Protein AF-A0A1I6SZC2-F1 (afdb_monomer)

Mean predicted aligned error: 13.58 Å

Radius of gyration: 23.1 Å; Cα contacts (8 Å, |Δi|>4): 63; chains: 1; bounding box: 67×25×59 Å

Foldseek 3Di:
DDADPDDLVVLLVLLVVLLVVLVVLVVVLVVVVVVLVVVLVPDDDDVSVVVVVVSVVVSVVSNVVSVVSNVSSLVSLVVSLVSCVVNVVCVVQVVVSVVSVVVSVVPPPPDDDPPVVVVVVVVVVVVVVVVVVVVCVVVVHD

Structure (mmCIF, N/CA/C/O backbone):
data_AF-A0A1I6SZC2-F1
#
_entry.id   AF-A0A1I6SZC2-F1
#
loop_
_atom_site.group_PDB
_atom_site.id
_atom_site.type_symbol
_atom_site.label_atom_id
_atom_site.label_alt_id
_atom_site.label_comp_id
_atom_site.label_asym_id
_atom_site.label_entity_id
_atom_site.label_seq_id
_atom_site.pdbx_PDB_ins_code
_atom_site.Cartn_x
_atom_site.Cartn_y
_atom_site.Cartn_z
_atom_site.occupancy
_atom_site.B_iso_or_equiv
_atom_site.auth_seq_id
_atom_site.auth_comp_id
_atom_site.auth_asym_id
_atom_site.auth_atom_id
_atom_site.pdbx_PDB_model_num
ATOM 1 N N . MET A 1 1 ? -32.214 2.411 22.866 1.00 58.72 1 MET A N 1
ATOM 2 C CA . MET A 1 1 ? -31.081 2.943 22.079 1.00 58.72 1 MET A CA 1
ATOM 3 C C . MET A 1 1 ? -30.948 2.139 20.802 1.00 58.72 1 MET A C 1
ATOM 5 O O . MET A 1 1 ? -31.092 0.923 20.851 1.00 58.72 1 MET A O 1
ATOM 9 N N . THR A 1 2 ? -30.720 2.805 19.676 1.00 73.38 2 THR A N 1
ATOM 10 C CA . THR A 1 2 ? -30.353 2.172 18.404 1.00 73.38 2 THR A CA 1
ATOM 11 C C . THR A 1 2 ? -28.858 1.881 18.410 1.00 73.38 2 THR A C 1
ATOM 13 O O . THR A 1 2 ? -28.089 2.800 18.669 1.00 73.38 2 THR A O 1
ATOM 16 N N . ARG A 1 3 ? -28.464 0.632 18.138 1.00 77.75 3 ARG A N 1
ATOM 17 C CA . ARG A 1 3 ? -27.058 0.251 17.952 1.00 77.75 3 ARG A CA 1
ATOM 18 C C . ARG A 1 3 ? -26.688 0.234 16.479 1.00 77.75 3 ARG A C 1
ATOM 20 O O . ARG A 1 3 ? -27.527 -0.111 15.637 1.00 77.75 3 ARG A O 1
ATOM 27 N N . ILE A 1 4 ? -25.440 0.559 16.179 1.00 83.12 4 ILE A N 1
ATOM 28 C CA . ILE A 1 4 ? -24.891 0.390 14.839 1.00 83.12 4 ILE A CA 1
ATOM 29 C C . ILE A 1 4 ? -24.821 -1.112 14.530 1.00 83.12 4 ILE A C 1
ATOM 31 O O . ILE A 1 4 ? -24.384 -1.923 15.338 1.00 83.12 4 ILE A O 1
ATOM 35 N N . LYS A 1 5 ? -25.326 -1.510 13.356 1.00 85.62 5 LYS A N 1
ATOM 36 C CA . LYS A 1 5 ? -25.395 -2.932 12.965 1.00 85.62 5 LYS A CA 1
ATOM 37 C C . LYS A 1 5 ? -24.089 -3.476 12.393 1.00 85.62 5 LYS A C 1
ATOM 39 O O . LYS A 1 5 ? -23.940 -4.688 12.291 1.00 85.62 5 LYS A O 1
ATOM 44 N N . VAL A 1 6 ? -23.197 -2.592 11.953 1.00 85.88 6 VAL A N 1
ATOM 45 C CA . VAL A 1 6 ? -21.902 -2.975 11.387 1.00 85.88 6 VAL A CA 1
ATOM 46 C C . VAL A 1 6 ? -20.965 -3.325 12.542 1.00 85.88 6 VAL A C 1
ATOM 48 O O . VAL A 1 6 ? -20.691 -2.443 13.356 1.00 85.88 6 VAL A O 1
ATOM 51 N N . PRO A 1 7 ? -20.462 -4.568 12.622 1.00 86.38 7 PRO A N 1
ATOM 52 C CA . PRO A 1 7 ? -19.574 -4.954 13.704 1.00 86.38 7 PRO A CA 1
ATOM 53 C C . PRO A 1 7 ? -18.206 -4.277 13.574 1.00 86.38 7 PRO A C 1
ATOM 55 O O . PRO A 1 7 ? -17.644 -4.160 12.479 1.00 86.38 7 PRO A O 1
ATOM 58 N N . ILE A 1 8 ? -17.664 -3.823 14.699 1.00 87.06 8 ILE A N 1
ATOM 59 C CA . ILE A 1 8 ? -16.428 -3.034 14.751 1.00 87.06 8 ILE A CA 1
ATOM 60 C C . ILE A 1 8 ? -15.212 -3.898 14.402 1.00 87.06 8 ILE A C 1
ATOM 62 O O . ILE A 1 8 ? -14.314 -3.463 13.686 1.00 87.06 8 ILE A O 1
ATOM 66 N N . GLU A 1 9 ? -15.214 -5.152 14.836 1.00 86.00 9 GLU A N 1
ATOM 67 C CA . GLU A 1 9 ? -14.204 -6.156 14.519 1.00 86.00 9 GLU A CA 1
ATOM 68 C C . GLU A 1 9 ? -14.062 -6.388 13.009 1.00 86.00 9 GLU A C 1
ATOM 70 O O . GLU A 1 9 ? -12.954 -6.601 12.518 1.00 86.00 9 GLU A O 1
ATOM 75 N N . VAL A 1 10 ? -15.158 -6.267 12.251 1.00 90.56 10 VAL A N 1
ATOM 76 C CA . VAL A 1 10 ? -15.129 -6.384 10.787 1.00 90.56 10 VAL A CA 1
ATOM 77 C C . VAL A 1 10 ? -14.436 -5.167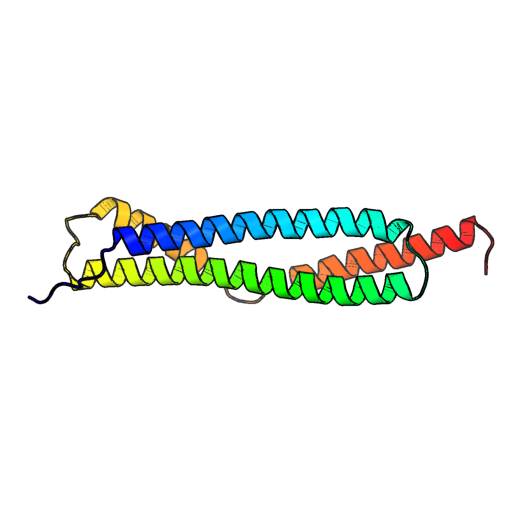 10.174 1.00 90.56 10 VAL A C 1
ATOM 79 O O . VAL A 1 10 ? -13.583 -5.331 9.306 1.00 90.56 10 VAL A O 1
ATOM 82 N N . LEU A 1 11 ? -14.740 -3.954 10.649 1.00 89.19 11 LEU A N 1
ATOM 83 C CA . LEU A 1 11 ? -14.070 -2.722 10.206 1.00 89.19 11 LEU A CA 1
ATOM 84 C C . LEU A 1 11 ? -12.562 -2.764 10.475 1.00 89.19 11 LEU A C 1
ATOM 86 O O . LEU A 1 11 ? -11.774 -2.408 9.598 1.00 89.19 11 LEU A O 1
ATOM 90 N N . LEU A 1 12 ? -12.162 -3.228 11.661 1.00 88.88 12 LEU A N 1
ATOM 91 C CA . LEU A 1 12 ? -10.755 -3.365 12.037 1.00 88.88 12 LEU A CA 1
ATOM 92 C C . LEU A 1 12 ? -10.049 -4.443 11.208 1.00 88.88 12 LEU A C 1
ATOM 94 O O . LEU A 1 12 ? -8.974 -4.190 10.673 1.00 88.88 12 LEU A O 1
ATOM 98 N N . SER A 1 13 ? -10.683 -5.602 11.008 1.00 91.94 13 SER A N 1
ATOM 99 C CA . SER A 1 13 ? -10.122 -6.665 10.169 1.00 91.94 13 SER A CA 1
ATOM 100 C C . SER A 1 13 ? -9.900 -6.204 8.727 1.00 91.94 13 SER A C 1
ATOM 102 O O . SER A 1 13 ? -8.835 -6.442 8.160 1.00 91.94 13 SER A O 1
ATOM 104 N N . VAL A 1 14 ? -10.875 -5.513 8.128 1.00 9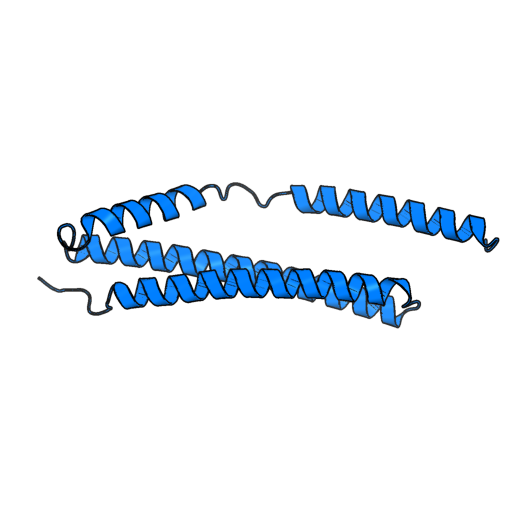3.94 14 VAL A N 1
ATOM 105 C CA . VAL A 1 14 ? -10.741 -4.980 6.763 1.00 93.94 14 VAL A CA 1
ATOM 106 C C . VAL A 1 14 ? -9.682 -3.876 6.713 1.00 93.94 14 VAL A C 1
ATOM 108 O O . VAL A 1 14 ? -8.888 -3.833 5.776 1.00 93.94 14 VAL A O 1
ATOM 111 N N . SER A 1 15 ? -9.614 -3.016 7.732 1.00 91.19 15 SER A N 1
ATOM 112 C CA . SER A 1 15 ? -8.554 -2.013 7.854 1.00 91.19 15 SER A CA 1
ATOM 113 C C . SER A 1 15 ? -7.158 -2.645 7.838 1.00 91.19 15 SER A C 1
ATOM 115 O O . SER A 1 15 ? -6.282 -2.180 7.103 1.00 91.19 15 SER A O 1
ATOM 117 N N . ASP A 1 16 ? -6.945 -3.718 8.598 1.00 92.31 16 ASP A N 1
ATOM 118 C CA . ASP A 1 16 ? -5.654 -4.407 8.650 1.00 92.31 16 ASP A CA 1
ATOM 119 C C . ASP A 1 16 ? -5.326 -5.123 7.333 1.00 92.31 16 ASP A C 1
ATOM 121 O O . ASP A 1 16 ? -4.168 -5.134 6.913 1.00 92.31 16 ASP A O 1
ATOM 125 N N . GLN A 1 17 ? -6.333 -5.639 6.619 1.00 95.31 17 GLN A N 1
ATOM 126 C CA . GLN A 1 17 ? -6.147 -6.174 5.265 1.00 95.31 17 GLN A CA 1
ATOM 127 C C . GLN A 1 17 ? -5.651 -5.097 4.290 1.00 95.31 17 GLN A C 1
ATOM 129 O O . GLN A 1 17 ? -4.736 -5.364 3.512 1.00 95.31 17 GLN A O 1
ATOM 134 N N . PHE A 1 18 ? -6.202 -3.879 4.345 1.00 93.81 18 PHE A N 1
ATOM 135 C CA . PHE A 1 18 ? -5.743 -2.761 3.510 1.00 93.81 18 PHE A CA 1
ATOM 136 C C . PHE A 1 18 ? -4.310 -2.328 3.837 1.00 93.81 18 PHE A C 1
ATOM 138 O O . PHE A 1 18 ? -3.532 -2.064 2.920 1.00 93.81 18 PHE A O 1
ATOM 145 N N . ASP A 1 19 ? -3.940 -2.286 5.118 1.00 92.25 19 ASP A N 1
ATOM 146 C CA . ASP A 1 19 ? -2.573 -1.947 5.526 1.00 92.25 19 ASP A CA 1
ATOM 147 C C . ASP A 1 19 ? -1.572 -3.020 5.078 1.00 92.25 19 ASP A C 1
ATOM 149 O O . ASP A 1 19 ? -0.526 -2.719 4.497 1.00 92.25 19 ASP A O 1
ATOM 153 N N . HIS A 1 20 ? -1.920 -4.295 5.263 1.00 94.88 20 HIS A N 1
ATOM 154 C CA . HIS A 1 20 ? -1.090 -5.402 4.806 1.00 94.88 20 HIS A CA 1
ATOM 155 C C . HIS A 1 20 ? -0.926 -5.401 3.282 1.00 94.88 20 HIS A C 1
ATOM 157 O O . HIS A 1 20 ? 0.197 -5.504 2.788 1.00 94.88 20 HIS A O 1
ATOM 163 N N . ALA A 1 21 ? -2.020 -5.223 2.537 1.00 93.12 21 ALA A N 1
ATOM 164 C CA . ALA A 1 21 ? -1.996 -5.154 1.079 1.00 93.12 21 ALA A CA 1
ATOM 165 C C . ALA A 1 21 ? -1.163 -3.966 0.571 1.00 93.12 21 ALA A C 1
ATOM 167 O O . ALA A 1 21 ? -0.382 -4.129 -0.365 1.00 93.12 21 ALA A O 1
ATOM 168 N N . SER A 1 22 ? -1.268 -2.796 1.215 1.00 94.50 22 SER A N 1
ATOM 169 C CA . SER A 1 22 ? -0.445 -1.619 0.906 1.00 94.50 22 SER A CA 1
ATOM 170 C C . SER A 1 22 ? 1.050 -1.922 1.072 1.00 94.50 22 SER A C 1
ATOM 172 O O . SER A 1 22 ? 1.844 -1.694 0.155 1.00 94.50 22 SER A O 1
ATOM 174 N N . ASN A 1 23 ? 1.433 -2.539 2.194 1.00 93.88 23 ASN A N 1
ATOM 175 C CA . ASN A 1 23 ? 2.817 -2.936 2.459 1.00 93.88 23 ASN A CA 1
ATOM 176 C C . ASN A 1 23 ? 3.328 -3.991 1.462 1.00 93.88 23 ASN A C 1
ATOM 178 O O . ASN A 1 23 ? 4.451 -3.885 0.966 1.00 93.88 23 ASN A O 1
ATOM 182 N N . GLN A 1 24 ? 2.509 -4.989 1.123 1.00 96.50 24 GLN A N 1
ATOM 183 C CA . GLN A 1 24 ? 2.857 -5.994 0.115 1.00 96.50 24 GLN A CA 1
ATOM 184 C C . GLN A 1 24 ? 3.056 -5.366 -1.269 1.00 96.50 24 GLN A C 1
ATOM 186 O O . GLN A 1 24 ? 4.055 -5.647 -1.933 1.00 96.50 24 GLN A O 1
ATOM 191 N N . LEU A 1 25 ? 2.145 -4.486 -1.694 1.00 95.06 25 LEU A N 1
ATOM 192 C CA . LEU A 1 25 ? 2.250 -3.779 -2.971 1.00 95.06 25 LEU A CA 1
ATOM 193 C C . LEU A 1 25 ? 3.491 -2.897 -3.030 1.00 95.06 25 LEU A C 1
ATOM 195 O O . LEU A 1 25 ? 4.157 -2.876 -4.060 1.00 95.06 25 LEU A O 1
ATOM 199 N N . LYS A 1 26 ? 3.851 -2.235 -1.928 1.00 93.75 26 LYS A N 1
ATOM 200 C CA . LYS A 1 26 ? 5.098 -1.472 -1.832 1.00 93.75 26 LYS A CA 1
ATOM 201 C C . LYS A 1 26 ? 6.321 -2.347 -2.101 1.00 93.75 26 LYS A C 1
ATOM 203 O O . LYS A 1 26 ? 7.127 -2.009 -2.964 1.00 93.75 26 LYS A O 1
ATOM 208 N N . MET A 1 27 ? 6.415 -3.501 -1.441 1.00 93.69 27 MET A N 1
ATOM 209 C CA . MET A 1 27 ? 7.519 -4.447 -1.652 1.00 93.69 27 MET A CA 1
ATOM 210 C C . MET A 1 27 ? 7.581 -4.951 -3.100 1.00 93.69 27 MET A C 1
ATOM 212 O O . MET A 1 27 ? 8.663 -5.055 -3.680 1.00 93.69 27 MET A O 1
ATOM 216 N N . ILE A 1 28 ? 6.424 -5.247 -3.701 1.00 93.62 28 ILE A N 1
ATOM 217 C CA . ILE A 1 28 ? 6.333 -5.667 -5.105 1.00 93.62 28 ILE A CA 1
ATOM 218 C C . ILE A 1 28 ? 6.799 -4.539 -6.033 1.00 93.62 28 ILE A C 1
ATOM 220 O O . ILE A 1 28 ? 7.620 -4.787 -6.916 1.00 93.62 28 ILE A O 1
ATOM 224 N N . ASN A 1 29 ? 6.324 -3.309 -5.822 1.00 92.31 29 ASN A N 1
ATOM 225 C CA . ASN A 1 29 ? 6.651 -2.156 -6.660 1.00 92.31 29 ASN A CA 1
ATOM 226 C C . ASN A 1 29 ? 8.154 -1.828 -6.604 1.00 92.31 29 ASN A C 1
ATOM 228 O O . ASN A 1 29 ? 8.793 -1.640 -7.639 1.00 92.31 29 ASN A O 1
ATOM 232 N N . GLU A 1 30 ? 8.753 -1.852 -5.410 1.00 88.69 30 GLU A N 1
ATOM 233 C CA . GLU A 1 30 ? 10.197 -1.652 -5.213 1.00 88.69 30 GLU A CA 1
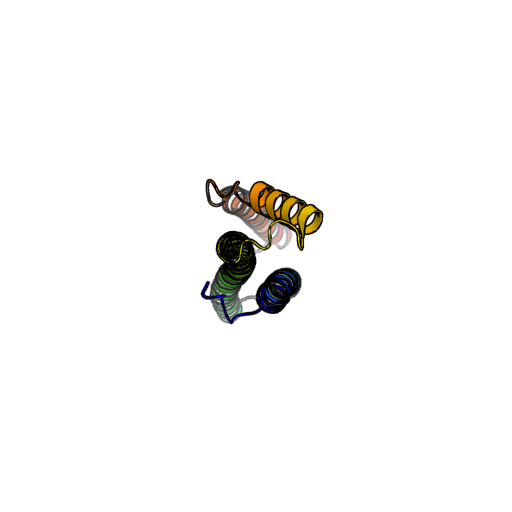ATOM 234 C C . GLU A 1 30 ? 11.037 -2.760 -5.875 1.00 88.69 30 GLU A C 1
ATOM 236 O O . GLU A 1 30 ? 12.077 -2.488 -6.483 1.00 88.69 30 GLU A O 1
ATOM 241 N N . ASN A 1 31 ? 10.584 -4.016 -5.804 1.00 90.81 31 ASN A N 1
ATOM 242 C CA . ASN A 1 31 ? 11.250 -5.132 -6.476 1.00 90.81 31 ASN A CA 1
ATOM 243 C C . ASN A 1 31 ? 11.171 -5.004 -8.008 1.00 90.81 31 ASN A C 1
ATOM 245 O O . ASN A 1 31 ? 12.176 -5.214 -8.689 1.00 90.81 31 ASN A O 1
ATOM 249 N N . LEU A 1 32 ? 10.012 -4.613 -8.550 1.00 90.06 32 LEU A N 1
ATOM 250 C CA . LEU A 1 32 ? 9.835 -4.372 -9.986 1.00 90.06 32 LEU A CA 1
ATOM 251 C C . LEU A 1 32 ? 10.763 -3.264 -10.485 1.00 90.06 32 LEU A C 1
ATOM 253 O O . LEU A 1 32 ? 11.445 -3.455 -11.491 1.00 90.06 32 LEU A O 1
ATOM 257 N N . LEU A 1 33 ? 10.863 -2.155 -9.747 1.00 89.25 33 LEU A N 1
ATOM 258 C CA . LEU A 1 33 ? 11.798 -1.073 -10.058 1.00 89.25 33 LEU A CA 1
ATOM 259 C C . LEU A 1 33 ? 13.240 -1.585 -10.151 1.00 89.25 33 LEU A C 1
ATOM 261 O O . LEU A 1 33 ? 13.945 -1.279 -11.113 1.00 89.25 33 LEU A O 1
ATOM 265 N N . ARG A 1 34 ? 13.675 -2.403 -9.185 1.00 88.12 34 ARG A N 1
ATOM 266 C CA . ARG A 1 34 ? 15.028 -2.976 -9.179 1.00 88.12 34 ARG A CA 1
ATOM 267 C C . ARG A 1 34 ? 15.270 -3.893 -10.381 1.00 88.12 34 ARG A C 1
ATOM 269 O O . ARG A 1 34 ? 16.322 -3.797 -11.009 1.00 88.12 34 ARG A O 1
ATOM 276 N N . GLN A 1 35 ? 14.324 -4.775 -10.700 1.00 86.44 35 GLN A N 1
ATOM 277 C CA . GLN A 1 35 ? 14.447 -5.697 -11.836 1.00 86.44 35 GLN A CA 1
ATOM 278 C C . GLN A 1 35 ? 14.499 -4.948 -13.168 1.00 86.44 35 GLN A C 1
ATOM 280 O O . GLN A 1 35 ? 15.334 -5.249 -14.020 1.00 86.44 35 GLN A O 1
ATOM 285 N N . ILE A 1 36 ? 13.654 -3.930 -13.326 1.00 84.69 36 ILE A N 1
ATOM 286 C CA . ILE A 1 36 ? 13.621 -3.112 -14.537 1.00 84.69 36 ILE A CA 1
ATOM 287 C C . ILE A 1 36 ? 14.895 -2.288 -14.679 1.00 84.69 36 ILE A C 1
ATOM 289 O O . ILE A 1 36 ? 15.421 -2.199 -15.782 1.00 84.69 36 ILE A O 1
ATOM 293 N N . PHE A 1 37 ? 15.461 -1.770 -13.587 1.00 80.44 37 PHE A N 1
ATOM 294 C CA . PHE A 1 37 ? 16.757 -1.094 -13.632 1.00 80.44 37 PHE A CA 1
ATOM 295 C C . PHE A 1 37 ? 17.870 -2.003 -14.181 1.00 80.44 37 PHE A C 1
ATOM 297 O O . PHE A 1 37 ? 18.645 -1.583 -15.041 1.00 80.44 37 PHE A O 1
ATOM 304 N N . MET A 1 38 ? 17.917 -3.272 -13.753 1.00 82.00 38 MET A N 1
ATOM 305 C CA . MET A 1 38 ? 18.872 -4.243 -14.304 1.00 82.00 38 MET A CA 1
ATOM 306 C C . MET A 1 38 ? 18.631 -4.498 -15.794 1.00 82.00 38 MET A C 1
ATOM 308 O O . MET A 1 38 ? 19.584 -4.572 -16.566 1.00 82.00 38 MET A O 1
ATOM 312 N N . LEU A 1 39 ? 17.369 -4.596 -16.212 1.00 83.94 39 LEU A N 1
ATOM 313 C CA . LEU A 1 39 ? 17.010 -4.848 -17.604 1.00 83.94 39 LEU A CA 1
ATOM 314 C C . LEU A 1 39 ? 17.347 -3.649 -18.510 1.00 83.94 39 LEU A C 1
ATOM 316 O O . LEU A 1 39 ? 17.936 -3.835 -19.574 1.00 83.94 39 LEU A O 1
ATOM 320 N N . MET A 1 40 ? 17.053 -2.423 -18.066 1.00 79.19 40 MET A N 1
ATOM 321 C CA . MET A 1 40 ? 17.335 -1.190 -18.814 1.00 79.19 40 MET A CA 1
ATOM 322 C C . MET A 1 40 ? 18.830 -0.952 -19.033 1.00 79.19 40 MET A C 1
ATOM 324 O O . MET A 1 40 ? 19.195 -0.356 -20.040 1.00 79.19 40 MET A O 1
ATOM 328 N N . SER A 1 41 ? 19.703 -1.457 -18.153 1.00 78.06 41 SER A N 1
ATOM 329 C CA . SER A 1 41 ? 21.158 -1.289 -18.302 1.00 78.06 41 SER A CA 1
ATOM 330 C C . SER A 1 41 ? 21.715 -1.823 -19.629 1.00 78.06 41 SER A C 1
ATOM 332 O O . SER A 1 41 ? 22.740 -1.332 -20.093 1.00 78.06 41 SER A O 1
ATOM 334 N N . ASN A 1 42 ? 21.016 -2.777 -20.256 1.00 80.50 42 ASN A N 1
ATOM 335 C CA . ASN A 1 42 ? 21.400 -3.386 -21.529 1.00 80.50 42 ASN A CA 1
ATOM 336 C C . ASN A 1 42 ? 20.357 -3.163 -22.640 1.00 80.50 42 ASN A C 1
ATOM 338 O O . ASN A 1 42 ? 20.502 -3.709 -23.735 1.00 80.50 42 ASN A O 1
ATOM 342 N N . TRP A 1 43 ? 19.289 -2.401 -22.372 1.00 83.19 43 TRP A N 1
ATOM 343 C CA . TRP A 1 43 ? 18.206 -2.177 -23.328 1.00 83.19 43 TRP A CA 1
ATOM 344 C C . TRP A 1 43 ? 18.327 -0.799 -23.975 1.00 83.19 43 TRP A C 1
ATOM 346 O O . TRP A 1 43 ? 17.861 0.201 -23.440 1.00 83.19 43 TRP A O 1
ATOM 356 N N . TYR A 1 44 ? 18.931 -0.767 -25.162 1.00 82.00 44 TYR A N 1
ATOM 357 C CA . TYR A 1 44 ? 19.114 0.460 -25.938 1.00 82.00 44 TYR A CA 1
ATOM 358 C C . TYR A 1 44 ? 18.088 0.604 -27.071 1.00 82.00 44 TYR A C 1
ATOM 360 O O . TYR A 1 44 ? 17.591 -0.382 -27.624 1.00 82.00 44 TYR A O 1
ATOM 368 N N . GLY A 1 45 ? 17.834 1.853 -27.464 1.00 87.12 45 GLY A N 1
ATOM 369 C CA . GLY A 1 45 ? 17.012 2.223 -28.616 1.00 87.12 45 GLY A CA 1
ATOM 370 C C . GLY A 1 45 ? 15.571 2.595 -28.262 1.00 87.12 45 GLY A C 1
ATOM 371 O O . GLY A 1 45 ? 15.096 2.355 -27.157 1.00 87.12 45 GLY A O 1
ATOM 372 N N . GLN A 1 46 ? 14.849 3.127 -29.252 1.00 85.81 46 GLN A N 1
ATOM 373 C CA . GLN A 1 46 ? 13.534 3.771 -29.097 1.00 85.81 46 GLN A CA 1
ATOM 374 C C . GLN A 1 46 ? 12.491 2.953 -28.310 1.00 85.81 46 GLN A C 1
ATOM 376 O O . GLN A 1 46 ? 11.648 3.515 -27.619 1.00 85.81 46 GLN A O 1
ATOM 381 N N . ARG A 1 47 ? 12.519 1.618 -28.410 1.00 87.19 47 ARG A N 1
ATOM 382 C CA . ARG A 1 47 ? 11.586 0.749 -27.671 1.00 87.19 47 ARG A CA 1
ATOM 383 C C . ARG A 1 47 ? 11.877 0.710 -26.167 1.00 87.19 47 ARG A C 1
ATOM 385 O O . ARG A 1 47 ? 10.932 0.595 -25.395 1.00 87.19 47 ARG A O 1
ATOM 392 N N . GLY A 1 48 ? 13.147 0.817 -25.773 1.00 87.19 48 GLY A N 1
ATOM 393 C CA . GLY A 1 48 ? 13.550 0.933 -24.371 1.00 87.19 48 GLY A CA 1
ATOM 394 C C . GLY A 1 48 ? 13.082 2.256 -23.766 1.00 87.19 48 GLY A C 1
ATOM 395 O O . GLY A 1 48 ? 12.489 2.252 -22.693 1.00 87.19 48 GLY A O 1
ATOM 396 N N . ASP A 1 49 ? 13.231 3.362 -24.502 1.00 84.75 49 ASP A N 1
ATOM 397 C CA . ASP A 1 49 ? 12.796 4.696 -24.055 1.00 84.75 49 ASP A CA 1
ATOM 398 C C . ASP A 1 49 ? 11.270 4.777 -23.849 1.00 84.75 49 ASP A C 1
ATOM 400 O O . ASP A 1 49 ? 10.783 5.336 -22.859 1.00 84.75 49 ASP A O 1
ATOM 404 N N . LEU A 1 50 ? 10.501 4.181 -24.770 1.00 89.31 50 LEU A N 1
ATOM 405 C CA . LEU A 1 50 ? 9.042 4.080 -24.651 1.00 89.31 50 LEU A CA 1
ATOM 406 C C . LEU A 1 50 ? 8.644 3.232 -23.441 1.00 89.31 50 LEU A C 1
ATOM 408 O O . LEU A 1 50 ? 7.851 3.677 -22.614 1.00 89.31 50 LEU A O 1
ATOM 412 N N . PHE A 1 51 ? 9.253 2.054 -23.288 1.00 89.75 51 PHE A N 1
ATOM 413 C CA . PHE A 1 51 ? 9.008 1.193 -22.134 1.00 89.75 51 PHE A CA 1
ATOM 414 C C . PHE A 1 51 ? 9.342 1.893 -20.809 1.00 89.75 51 PHE A C 1
ATOM 416 O O . PHE A 1 51 ? 8.571 1.799 -19.857 1.00 89.75 51 PHE A O 1
ATOM 423 N N . GLN A 1 52 ? 10.461 2.620 -20.735 1.00 85.94 52 GLN A N 1
ATOM 424 C CA . GLN A 1 52 ? 10.854 3.367 -19.540 1.00 85.94 52 GLN A CA 1
ATOM 425 C C . GLN A 1 52 ? 9.820 4.438 -19.178 1.00 85.94 52 GLN A C 1
ATOM 427 O O . GLN A 1 52 ? 9.512 4.624 -17.999 1.00 85.94 52 GLN A O 1
ATOM 432 N N . THR A 1 53 ? 9.279 5.130 -20.181 1.00 87.88 53 THR A N 1
ATOM 433 C CA . THR A 1 53 ? 8.236 6.144 -19.988 1.00 87.88 53 THR A CA 1
ATOM 434 C C . THR A 1 53 ? 6.959 5.510 -19.437 1.00 87.88 53 THR A C 1
ATOM 436 O O . THR A 1 53 ? 6.469 5.943 -18.392 1.00 87.88 53 THR A O 1
ATOM 439 N N . ASP A 1 54 ? 6.476 4.440 -20.071 1.00 90.19 54 ASP A N 1
ATOM 440 C CA . ASP A 1 54 ? 5.271 3.723 -19.641 1.00 90.19 54 ASP A CA 1
ATOM 441 C C . ASP A 1 54 ? 5.439 3.136 -18.233 1.00 90.19 54 ASP A C 1
ATOM 443 O O . ASP A 1 54 ? 4.555 3.261 -17.379 1.00 90.19 54 ASP A O 1
ATOM 447 N N . PHE A 1 55 ? 6.605 2.545 -17.954 1.00 89.06 55 PHE A N 1
ATOM 448 C CA . PHE A 1 55 ? 6.914 1.991 -16.642 1.00 89.06 55 PHE A CA 1
AT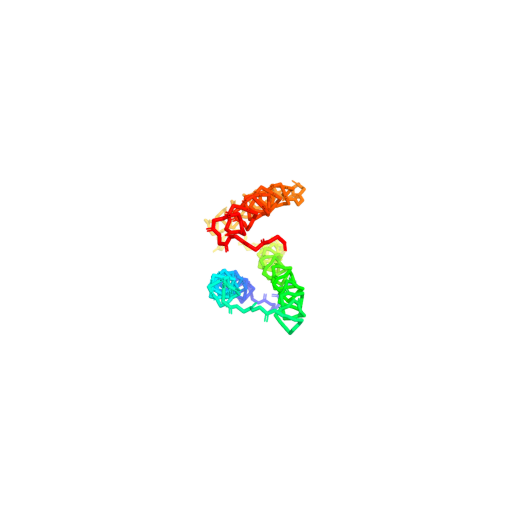OM 449 C C . PHE A 1 55 ? 6.950 3.071 -15.561 1.00 89.06 55 PHE A C 1
ATOM 451 O O . PHE A 1 55 ? 6.393 2.863 -14.485 1.00 89.06 55 PHE A O 1
ATOM 458 N N . LYS A 1 56 ? 7.559 4.232 -15.833 1.00 88.38 56 LYS A N 1
ATOM 459 C CA . LYS A 1 56 ? 7.575 5.350 -14.883 1.00 88.38 56 LYS A CA 1
ATOM 460 C C . LYS A 1 56 ? 6.152 5.765 -14.509 1.00 88.38 56 LYS A C 1
ATOM 462 O O . LYS A 1 56 ? 5.850 5.889 -13.324 1.00 88.38 56 LYS A O 1
ATOM 467 N N . THR A 1 57 ? 5.272 5.920 -15.498 1.00 89.81 57 THR A N 1
ATOM 468 C CA . THR A 1 57 ? 3.865 6.260 -15.253 1.00 89.81 57 THR A CA 1
ATOM 469 C C . THR A 1 57 ? 3.158 5.183 -14.428 1.00 89.81 57 THR A C 1
ATOM 471 O O . THR A 1 57 ? 2.491 5.511 -13.447 1.00 89.81 57 THR A O 1
ATOM 474 N N . ALA A 1 58 ? 3.333 3.902 -14.762 1.00 90.81 58 ALA A N 1
ATOM 475 C CA . ALA A 1 58 ? 2.736 2.802 -14.003 1.00 90.81 58 ALA A CA 1
ATOM 476 C C . ALA A 1 58 ? 3.258 2.736 -12.554 1.00 90.81 58 ALA A C 1
ATOM 478 O O . ALA A 1 58 ? 2.481 2.531 -11.620 1.00 90.81 58 ALA A O 1
ATOM 479 N N . TYR A 1 59 ? 4.558 2.961 -12.349 1.00 90.00 59 TYR A N 1
ATOM 480 C CA . TYR A 1 59 ? 5.195 2.977 -11.031 1.00 90.00 59 TYR A CA 1
ATOM 481 C C . TYR A 1 59 ? 4.649 4.106 -10.144 1.00 90.00 59 TYR A C 1
ATOM 483 O O . TYR A 1 59 ? 4.342 3.885 -8.971 1.00 90.00 59 TYR A O 1
ATOM 491 N N . GLU A 1 60 ? 4.482 5.308 -10.703 1.00 88.12 60 GLU A N 1
ATOM 492 C CA . GLU A 1 60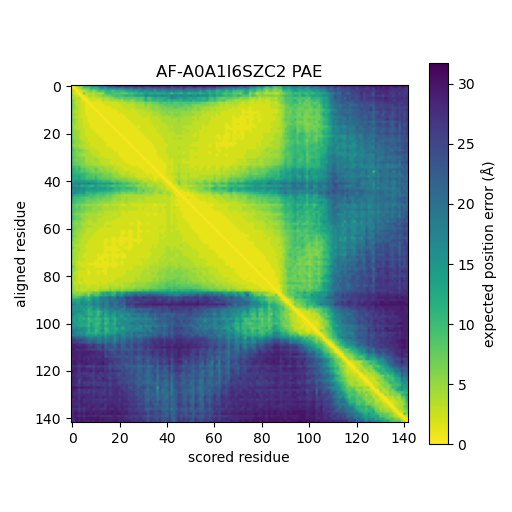 ? 3.877 6.452 -10.011 1.00 88.12 60 GLU A CA 1
ATOM 493 C C . GLU A 1 60 ? 2.412 6.180 -9.643 1.00 88.12 60 GLU A C 1
ATOM 495 O O . GLU A 1 60 ? 2.012 6.394 -8.496 1.00 88.12 60 GLU A O 1
ATOM 500 N N . GLN A 1 61 ? 1.622 5.630 -10.571 1.00 92.75 61 GLN A N 1
ATOM 501 C CA . GLN A 1 61 ? 0.234 5.233 -10.305 1.00 92.75 61 GLN A CA 1
ATOM 502 C C . GLN A 1 61 ? 0.132 4.166 -9.206 1.00 92.75 61 GLN A C 1
ATOM 504 O O . GLN A 1 61 ? -0.782 4.208 -8.373 1.00 92.75 61 GLN A O 1
ATOM 509 N N . MET A 1 62 ? 1.081 3.230 -9.161 1.00 92.81 62 MET A N 1
ATOM 510 C CA . MET A 1 62 ? 1.135 2.212 -8.116 1.00 92.81 62 MET A CA 1
ATOM 511 C C . MET A 1 62 ? 1.447 2.822 -6.744 1.00 92.81 62 MET A C 1
ATOM 513 O O . MET A 1 62 ? 0.790 2.471 -5.767 1.00 92.81 62 MET A O 1
ATOM 517 N N . ASN A 1 63 ? 2.362 3.793 -6.659 1.00 91.56 63 ASN A N 1
ATOM 518 C CA . ASN A 1 63 ? 2.637 4.506 -5.404 1.00 91.56 63 ASN A CA 1
ATOM 519 C C . ASN A 1 63 ? 1.406 5.256 -4.880 1.00 91.56 63 ASN A C 1
ATOM 521 O O . ASN A 1 63 ? 1.099 5.168 -3.693 1.00 91.56 63 ASN A O 1
ATOM 525 N N . VAL A 1 64 ? 0.650 5.914 -5.765 1.00 93.44 64 VAL A N 1
ATOM 526 C CA . VAL A 1 64 ? -0.628 6.547 -5.395 1.00 93.44 64 VAL A CA 1
ATOM 527 C C . VAL A 1 64 ? -1.632 5.507 -4.886 1.00 93.44 64 VAL A C 1
ATOM 529 O O . VAL A 1 64 ? -2.378 5.763 -3.943 1.00 93.44 64 VAL A O 1
ATOM 532 N N . THR A 1 65 ? -1.662 4.318 -5.486 1.00 93.50 65 THR A N 1
ATOM 533 C CA . THR A 1 65 ? -2.547 3.227 -5.048 1.00 93.50 65 THR A CA 1
ATOM 534 C C . THR A 1 65 ? -2.164 2.715 -3.657 1.00 93.50 65 THR A C 1
ATOM 536 O O . THR A 1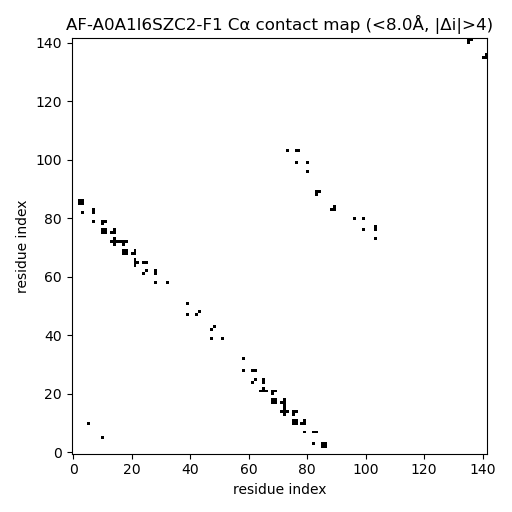 65 ? -3.040 2.564 -2.806 1.00 93.50 65 THR A O 1
ATOM 539 N N . ILE A 1 66 ? -0.868 2.510 -3.403 1.00 91.94 66 ILE A N 1
ATOM 540 C CA . ILE A 1 66 ? -0.318 2.113 -2.097 1.00 91.94 66 ILE A CA 1
ATOM 541 C C . ILE A 1 66 ? -0.720 3.123 -1.016 1.00 91.94 66 ILE A C 1
ATOM 543 O O . ILE A 1 66 ? -1.237 2.727 0.032 1.00 91.94 66 ILE A O 1
ATOM 547 N N . GLU A 1 67 ? -0.543 4.419 -1.287 1.00 92.00 67 GLU A N 1
ATOM 548 C CA . GLU A 1 67 ? -0.925 5.500 -0.373 1.00 92.00 67 GLU A CA 1
ATOM 549 C C . GLU A 1 67 ? -2.430 5.485 -0.086 1.00 92.00 67 GLU A C 1
ATOM 551 O O . GLU A 1 67 ? -2.843 5.487 1.073 1.00 92.00 67 GLU A O 1
ATOM 556 N N . ARG A 1 68 ? -3.268 5.384 -1.124 1.00 89.94 68 ARG A N 1
ATOM 557 C CA . ARG A 1 68 ? -4.730 5.324 -0.965 1.00 89.94 68 ARG A CA 1
ATOM 558 C C . ARG A 1 68 ? -5.177 4.128 -0.135 1.00 89.94 68 ARG A C 1
ATOM 560 O O . ARG A 1 68 ? -6.072 4.278 0.690 1.00 89.94 68 ARG A O 1
ATOM 567 N N . MET A 1 69 ? -4.569 2.958 -0.326 1.00 92.25 69 MET A N 1
ATOM 568 C CA . MET A 1 69 ? -4.868 1.781 0.495 1.00 92.25 69 MET A CA 1
ATOM 569 C C . MET A 1 69 ? -4.519 2.014 1.966 1.00 92.25 69 MET A C 1
ATOM 571 O O . MET A 1 69 ? -5.311 1.666 2.841 1.00 92.25 69 MET A O 1
ATOM 575 N N . HIS A 1 70 ? -3.386 2.660 2.244 1.00 87.88 70 HIS A N 1
ATOM 576 C CA . HIS A 1 70 ? -3.018 3.013 3.611 1.00 87.88 70 HIS A CA 1
ATOM 577 C C . HIS A 1 70 ? -4.001 4.029 4.219 1.00 87.88 70 HIS A C 1
ATOM 579 O O . HIS A 1 70 ? -4.465 3.834 5.340 1.00 87.88 70 HIS A O 1
ATOM 585 N N . VAL A 1 71 ? -4.412 5.055 3.464 1.00 88.56 71 VAL A N 1
ATOM 586 C CA . VAL A 1 71 ? -5.436 6.022 3.903 1.00 88.56 71 VAL A CA 1
ATOM 587 C C . VAL A 1 71 ? -6.768 5.329 4.200 1.00 88.56 71 VAL A C 1
ATOM 589 O O . VAL A 1 71 ? -7.354 5.572 5.251 1.00 88.56 71 VAL A O 1
ATOM 592 N N . ILE A 1 72 ? -7.228 4.420 3.333 1.00 88.88 72 ILE A N 1
ATOM 593 C CA . ILE A 1 72 ? -8.453 3.636 3.572 1.00 88.88 72 ILE A CA 1
ATOM 594 C C . ILE A 1 72 ? -8.341 2.844 4.881 1.00 88.88 72 ILE A C 1
ATOM 596 O O . ILE A 1 72 ? -9.295 2.824 5.659 1.00 88.88 72 ILE A O 1
ATOM 600 N N . SER A 1 73 ? -7.184 2.235 5.160 1.00 90.56 73 SER A N 1
ATOM 601 C CA . SER A 1 73 ? -6.943 1.554 6.437 1.00 90.56 73 SER A CA 1
ATOM 602 C C . SER A 1 73 ? -7.160 2.492 7.630 1.00 90.56 73 SER A C 1
ATOM 604 O O . SER A 1 73 ? -7.906 2.144 8.552 1.00 90.56 73 SER A O 1
ATOM 606 N N . GLN A 1 74 ? -6.573 3.693 7.600 1.00 87.81 74 GLN A N 1
ATOM 607 C CA . GLN A 1 74 ? -6.706 4.666 8.690 1.00 87.81 74 GLN A CA 1
ATOM 608 C C . GLN A 1 74 ? -8.141 5.180 8.840 1.00 87.81 74 GLN A C 1
ATOM 610 O O . GLN A 1 74 ? -8.655 5.249 9.956 1.00 87.81 74 GLN A O 1
ATOM 615 N N . GLU A 1 75 ? -8.830 5.464 7.735 1.00 88.12 75 GLU A N 1
ATOM 616 C CA . GLU A 1 75 ? -10.227 5.909 7.762 1.00 88.12 75 GLU A CA 1
ATOM 617 C C . GLU A 1 75 ? -11.151 4.848 8.369 1.00 88.12 75 GLU A C 1
ATOM 619 O O . GLU A 1 75 ? -11.996 5.168 9.206 1.00 88.12 75 GLU A O 1
ATOM 624 N N . LEU A 1 76 ? -10.961 3.569 8.025 1.00 89.38 76 LEU A N 1
ATOM 625 C CA . LEU A 1 76 ? -11.730 2.465 8.610 1.00 89.38 76 LEU A CA 1
ATOM 626 C C . LEU A 1 76 ? -11.481 2.327 10.120 1.00 89.38 76 LEU A C 1
ATOM 628 O O . LEU A 1 76 ? -12.433 2.127 10.877 1.00 89.38 76 LEU A O 1
ATOM 632 N N . LYS A 1 77 ? -10.234 2.510 10.574 1.00 87.56 77 LYS A N 1
ATOM 633 C CA . LYS A 1 77 ? -9.889 2.587 12.007 1.00 87.56 77 LYS A CA 1
ATOM 634 C C . LYS A 1 77 ? -10.565 3.780 12.686 1.00 87.56 77 LYS A C 1
ATOM 636 O O . LYS A 1 77 ? -11.139 3.630 13.762 1.00 87.56 77 LYS A O 1
ATOM 641 N N . GLY A 1 78 ? -10.577 4.945 12.041 1.00 85.50 78 GLY A N 1
ATOM 642 C CA . GLY A 1 78 ? -11.274 6.132 12.537 1.00 85.50 78 GLY A CA 1
ATOM 643 C C . GLY A 1 78 ? -12.794 5.943 12.632 1.00 85.50 78 GLY A C 1
ATOM 644 O O . GLY A 1 78 ? -13.411 6.374 13.607 1.00 85.50 78 GLY A O 1
ATOM 645 N N . ILE A 1 79 ? -13.412 5.272 11.656 1.00 87.44 79 ILE A N 1
ATOM 646 C CA . ILE A 1 79 ? -14.841 4.918 11.684 1.00 87.44 79 ILE A CA 1
ATOM 647 C C . ILE A 1 79 ? -15.136 3.963 12.844 1.00 87.44 79 ILE A C 1
ATOM 649 O O . ILE A 1 79 ? -16.095 4.194 13.579 1.00 87.44 79 ILE A O 1
ATOM 653 N N . ALA A 1 80 ? -14.306 2.934 13.040 1.00 87.00 80 ALA A N 1
ATOM 654 C CA . ALA A 1 80 ? -14.445 1.980 14.140 1.00 87.00 80 ALA A CA 1
ATOM 655 C C . ALA A 1 80 ? -14.470 2.678 15.510 1.00 87.00 80 ALA A C 1
ATOM 657 O O . ALA A 1 80 ? -15.343 2.389 16.327 1.00 87.00 80 ALA A O 1
ATOM 658 N N . VAL A 1 81 ? -13.580 3.651 15.732 1.00 84.69 81 VAL A N 1
ATOM 659 C CA . VAL A 1 81 ? -13.565 4.468 16.958 1.00 84.69 81 VAL A CA 1
ATOM 660 C C . VAL A 1 81 ? -14.881 5.232 17.137 1.00 84.69 81 VAL A C 1
ATOM 662 O O . VAL A 1 81 ? -15.501 5.150 18.195 1.00 84.69 81 VAL A O 1
ATOM 665 N N . ARG A 1 82 ? -15.369 5.909 16.089 1.00 86.38 82 ARG A N 1
ATOM 666 C CA . ARG A 1 82 ? -16.649 6.638 16.155 1.00 86.38 82 ARG A CA 1
ATOM 667 C C . ARG A 1 82 ? -17.834 5.715 16.446 1.00 86.38 82 ARG A C 1
ATOM 669 O O . ARG A 1 82 ? -18.780 6.135 17.107 1.00 86.38 82 ARG A O 1
ATOM 676 N N . PHE A 1 83 ? -17.798 4.474 15.959 1.00 88.38 83 PHE A N 1
ATOM 677 C CA . PHE A 1 83 ? -18.844 3.485 16.231 1.00 88.38 83 PHE A CA 1
ATOM 678 C C . PHE A 1 83 ? -18.820 3.024 17.689 1.00 88.38 83 PHE A C 1
ATOM 680 O O . PHE A 1 83 ? -19.881 2.929 18.303 1.00 88.38 83 PHE A O 1
ATOM 687 N N . MET A 1 84 ? -17.632 2.818 18.268 1.00 82.75 84 MET A N 1
ATOM 688 C CA . MET A 1 84 ? -17.490 2.514 19.697 1.00 82.75 84 MET A CA 1
ATOM 689 C C . MET A 1 84 ? -18.094 3.614 20.573 1.00 82.75 84 MET A C 1
ATOM 691 O O . MET A 1 84 ? -18.851 3.313 21.498 1.00 82.75 84 MET A O 1
ATOM 695 N N . ASP A 1 85 ? -17.787 4.875 20.263 1.00 83.38 85 ASP A N 1
ATOM 696 C CA . ASP A 1 85 ? -18.285 6.025 21.020 1.00 83.38 85 ASP A CA 1
ATOM 697 C C . ASP A 1 85 ? -19.815 6.144 20.913 1.00 83.38 85 ASP A C 1
ATOM 699 O O . ASP A 1 85 ? -20.498 6.357 21.918 1.00 83.38 85 ASP A O 1
ATOM 703 N N . ALA A 1 86 ? -20.365 5.957 19.706 1.00 85.19 86 ALA A N 1
ATOM 704 C CA . ALA A 1 86 ? -21.803 6.028 19.450 1.00 85.19 86 ALA A CA 1
ATOM 705 C C . ALA A 1 86 ? -22.594 4.922 20.168 1.00 85.19 86 ALA A C 1
ATOM 707 O O . ALA A 1 86 ? -23.651 5.197 20.738 1.00 85.19 86 ALA A O 1
ATOM 708 N N . ASP A 1 87 ? -22.072 3.693 20.187 1.00 85.50 87 ASP A N 1
ATOM 709 C CA . ASP A 1 87 ? -22.699 2.558 20.876 1.00 85.50 87 ASP A CA 1
ATOM 710 C C . ASP A 1 87 ? -22.388 2.523 22.387 1.00 85.50 87 ASP A C 1
ATOM 712 O O . ASP A 1 87 ? -22.809 1.593 23.081 1.00 85.50 87 ASP A O 1
ATOM 716 N N . GLN A 1 88 ? -21.684 3.538 22.913 1.00 80.44 88 GLN A N 1
ATOM 717 C CA . GLN A 1 88 ? -21.250 3.645 24.311 1.00 80.44 88 GLN A CA 1
ATOM 718 C C . GLN A 1 88 ? -20.431 2.431 24.782 1.00 80.44 88 GLN A C 1
ATOM 720 O O . GLN A 1 88 ? -20.414 2.093 25.965 1.00 80.44 88 GLN A O 1
ATOM 725 N N . LEU A 1 89 ? -19.695 1.791 23.869 1.00 67.62 89 LE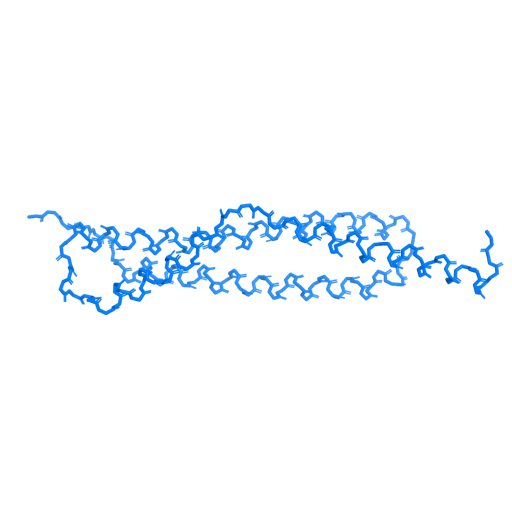U A N 1
ATOM 726 C CA . LEU A 1 89 ? -18.877 0.597 24.127 1.00 67.62 89 LEU A CA 1
ATOM 727 C C . LEU A 1 89 ? -17.543 0.921 24.820 1.00 67.62 89 LEU A C 1
ATOM 729 O O . LEU A 1 89 ? -16.591 0.145 24.750 1.00 67.62 89 LEU A O 1
ATOM 733 N N . ASN A 1 90 ? -17.477 2.050 25.524 1.00 60.78 90 ASN A N 1
ATOM 734 C CA . ASN A 1 90 ? -16.280 2.555 26.199 1.00 60.78 90 ASN A CA 1
ATOM 735 C C . ASN A 1 90 ? -15.694 1.555 27.209 1.00 60.78 90 ASN A C 1
ATOM 737 O O . ASN A 1 90 ? -14.492 1.569 27.455 1.00 60.78 90 ASN A O 1
ATOM 741 N N . GLU A 1 91 ? -16.533 0.678 27.760 1.00 58.03 91 GLU A N 1
ATOM 742 C CA . GLU A 1 91 ? -16.157 -0.339 28.745 1.00 58.03 91 GLU A CA 1
ATOM 743 C C . GLU A 1 91 ? -15.691 -1.662 28.100 1.00 58.03 91 GLU A C 1
ATOM 745 O O . GLU A 1 91 ? -14.965 -2.431 28.721 1.00 58.03 91 GLU A O 1
ATOM 750 N N . PHE A 1 92 ? -16.051 -1.921 26.835 1.00 58.22 92 PHE A N 1
ATOM 751 C CA . PHE A 1 92 ? -15.814 -3.207 26.162 1.00 58.22 92 PHE A CA 1
ATOM 752 C C . PHE A 1 92 ? -14.382 -3.359 25.612 1.00 58.22 92 PHE A C 1
ATOM 754 O O . PHE A 1 92 ? -13.931 -4.477 25.391 1.00 58.22 92 PHE A O 1
ATOM 761 N N . MET A 1 93 ? -13.658 -2.254 25.375 1.00 57.25 93 MET A N 1
ATOM 762 C CA . MET A 1 93 ? -12.415 -2.252 24.576 1.00 57.25 93 MET A CA 1
ATOM 763 C C . MET A 1 93 ? -11.311 -1.320 25.115 1.00 57.25 93 MET A C 1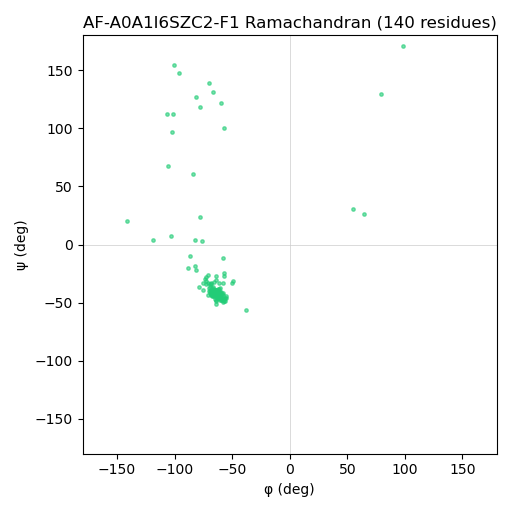
ATOM 765 O O . MET A 1 93 ? -10.420 -0.949 24.357 1.00 57.25 93 MET A O 1
ATOM 769 N N . GLY A 1 94 ? -11.350 -0.921 26.394 1.00 64.69 94 GLY A N 1
ATOM 770 C CA . GLY A 1 94 ? -10.506 0.141 26.978 1.00 64.69 94 GLY A CA 1
ATOM 771 C C . GLY A 1 94 ? -9.050 0.211 26.475 1.00 64.69 94 GLY A C 1
ATOM 772 O O . GLY A 1 94 ? -8.644 1.237 25.927 1.00 64.69 94 GLY A O 1
ATOM 773 N N . GLU A 1 95 ? -8.283 -0.880 26.591 1.00 63.41 95 GLU A N 1
ATOM 774 C CA . GLU A 1 95 ? -6.885 -0.938 26.122 1.00 63.41 95 GLU A CA 1
ATOM 775 C C . GLU A 1 95 ? -6.749 -0.883 24.591 1.00 63.41 95 GLU A C 1
ATOM 777 O O . GLU A 1 95 ? -5.927 -0.129 24.069 1.00 63.41 95 GLU A O 1
ATOM 782 N N . GLN A 1 96 ? -7.597 -1.610 23.856 1.00 62.00 96 GLN A N 1
ATOM 783 C CA . GLN A 1 96 ? -7.576 -1.629 22.387 1.00 62.00 96 GLN A CA 1
ATOM 784 C C . GLN A 1 96 ? -7.949 -0.265 21.797 1.00 62.00 96 GLN A C 1
ATOM 786 O O . GLN A 1 96 ? -7.416 0.140 20.765 1.00 62.00 96 GLN A O 1
ATOM 791 N N . ARG A 1 97 ? -8.820 0.490 22.475 1.00 65.62 97 ARG A N 1
ATOM 792 C CA . ARG A 1 97 ? -9.167 1.858 22.087 1.00 65.62 97 ARG A CA 1
ATOM 793 C C . ARG A 1 97 ? -7.954 2.778 22.196 1.00 65.62 97 ARG A C 1
ATOM 795 O O . ARG A 1 97 ? -7.676 3.519 21.258 1.00 65.62 97 ARG A O 1
ATOM 802 N N . MET A 1 98 ? -7.222 2.717 23.310 1.00 63.44 98 MET A N 1
ATOM 803 C CA . MET A 1 98 ? -6.004 3.513 23.503 1.00 63.44 98 MET A CA 1
ATOM 804 C C . MET A 1 98 ? -4.933 3.169 22.467 1.00 63.44 98 MET A C 1
ATOM 806 O O . MET A 1 98 ? -4.352 4.078 21.880 1.00 63.44 98 MET A O 1
ATOM 810 N N . GLU A 1 99 ? -4.734 1.884 22.170 1.00 68.56 99 GLU A N 1
ATOM 811 C CA . GLU A 1 99 ? -3.799 1.443 21.131 1.00 68.56 99 GLU A CA 1
ATOM 812 C C . GLU A 1 99 ? -4.190 1.970 19.737 1.00 68.56 99 GLU A C 1
ATOM 814 O O . GLU A 1 99 ? -3.340 2.480 19.002 1.00 68.56 99 GLU A O 1
ATOM 819 N N . LEU A 1 100 ? -5.479 1.913 19.379 1.00 66.62 100 LEU A N 1
ATOM 820 C CA . LEU A 1 100 ? -5.991 2.466 18.121 1.00 66.62 100 LEU A CA 1
ATOM 821 C C . LEU A 1 100 ? -5.804 3.985 18.045 1.00 66.62 100 LEU A C 1
ATOM 823 O O . LEU A 1 100 ? -5.348 4.490 17.018 1.00 66.62 100 LEU A O 1
ATOM 827 N N . PHE A 1 101 ? -6.089 4.712 19.129 1.00 64.94 101 PHE A N 1
ATOM 828 C CA . PHE A 1 101 ? -5.850 6.154 19.206 1.00 64.94 101 PHE A CA 1
ATOM 829 C C . PHE A 1 101 ? -4.365 6.500 19.048 1.00 64.94 101 PHE A C 1
ATOM 831 O O . PHE A 1 101 ? -4.038 7.436 18.316 1.00 64.94 101 PHE A O 1
ATOM 838 N N . THR A 1 102 ? -3.452 5.751 19.671 1.00 65.38 102 THR A N 1
ATOM 839 C CA . THR A 1 102 ? -2.003 5.955 19.507 1.00 65.38 102 THR A CA 1
ATOM 840 C C . THR A 1 102 ? -1.554 5.684 18.070 1.00 65.38 102 THR A C 1
ATOM 842 O O . THR A 1 102 ? -0.805 6.487 17.505 1.00 65.38 102 THR A O 1
ATOM 845 N N . LYS A 1 103 ? -2.047 4.606 17.442 1.00 67.00 103 LYS A N 1
ATOM 846 C CA . LYS A 1 103 ? -1.748 4.280 16.036 1.00 67.00 103 LYS A CA 1
ATOM 847 C C . LYS A 1 103 ? -2.225 5.381 15.083 1.00 67.00 103 LYS A C 1
ATOM 849 O O . LYS A 1 103 ? -1.434 5.838 14.267 1.00 67.00 103 LYS A O 1
ATOM 854 N N . LEU A 1 104 ? -3.452 5.875 15.260 1.00 62.28 104 LEU A N 1
ATOM 855 C CA . LEU A 1 104 ? -4.028 6.963 14.454 1.00 62.28 104 LEU A CA 1
ATOM 856 C C . LEU A 1 104 ? -3.347 8.325 14.692 1.00 62.28 104 LEU A C 1
ATOM 858 O O . LEU A 1 104 ? -3.221 9.134 13.777 1.00 62.28 104 LEU A O 1
ATOM 862 N N . SER A 1 105 ? -2.888 8.598 15.917 1.00 55.78 105 SER A N 1
ATOM 863 C CA . SER A 1 105 ? -2.215 9.866 16.254 1.00 55.78 105 SER A CA 1
ATOM 864 C C . SER A 1 105 ? -0.799 9.948 15.682 1.00 55.78 105 SER A C 1
ATOM 866 O O . SER A 1 105 ? -0.332 11.032 15.345 1.00 55.78 105 SER A O 1
ATOM 868 N N . THR A 1 106 ? -0.121 8.807 15.532 1.00 54.94 106 THR A N 1
ATOM 869 C CA . THR A 1 106 ? 1.240 8.744 14.973 1.00 54.94 106 THR A CA 1
ATOM 870 C C . THR A 1 106 ? 1.246 8.990 13.458 1.00 54.94 106 THR A C 1
ATOM 872 O O . THR A 1 106 ? 2.215 9.519 12.919 1.00 54.94 106 THR A O 1
ATOM 875 N N . THR A 1 107 ? 0.150 8.666 12.766 1.00 51.06 107 THR A N 1
ATOM 876 C CA . THR A 1 107 ? 0.017 8.801 11.306 1.00 51.06 107 THR A CA 1
ATOM 877 C C . THR A 1 107 ? -0.458 10.181 10.841 1.00 51.06 107 THR A C 1
ATOM 879 O O . THR A 1 107 ? -0.390 10.464 9.651 1.00 51.06 107 THR A O 1
ATOM 882 N N . ASN A 1 108 ? -0.898 11.067 11.744 1.00 41.00 108 ASN A N 1
ATOM 883 C CA . ASN A 1 108 ? -1.435 12.392 11.387 1.00 41.00 108 ASN A CA 1
ATOM 884 C C . ASN A 1 108 ? -0.377 13.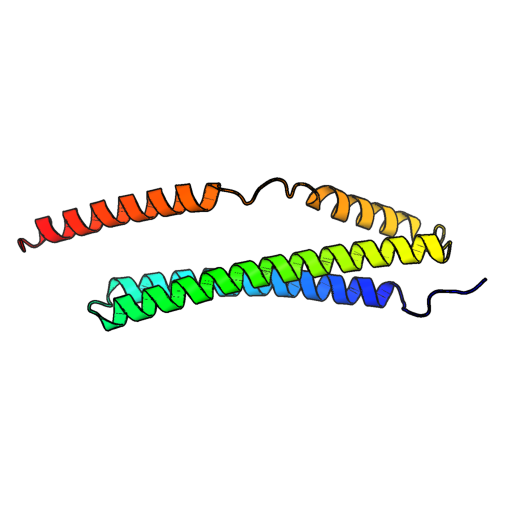449 11.003 1.00 41.00 108 ASN A C 1
ATOM 886 O O . ASN A 1 108 ? -0.737 14.579 10.683 1.00 41.00 108 ASN A O 1
ATOM 890 N N . ASN A 1 109 ? 0.912 13.099 10.948 1.00 42.47 109 ASN A N 1
ATOM 891 C CA . ASN A 1 109 ? 1.932 13.939 10.312 1.00 42.47 109 ASN A CA 1
ATOM 892 C C . ASN A 1 109 ? 1.968 13.693 8.794 1.00 42.47 109 ASN A C 1
ATOM 894 O O . ASN A 1 109 ? 2.983 13.272 8.247 1.00 42.47 109 ASN A O 1
ATOM 898 N N . ILE A 1 110 ? 0.858 13.960 8.105 1.00 48.34 110 ILE A N 1
ATOM 899 C CA . ILE A 1 110 ? 0.857 14.156 6.649 1.00 48.34 110 ILE A CA 1
ATOM 900 C C . ILE A 1 110 ? 0.684 15.657 6.415 1.00 48.34 110 ILE A C 1
ATOM 902 O O . ILE A 1 110 ? -0.349 16.143 5.963 1.00 48.34 110 ILE A O 1
ATOM 906 N N . SER A 1 111 ? 1.710 16.416 6.796 1.00 39.78 111 SER A N 1
ATOM 907 C CA . SER A 1 111 ? 1.936 17.751 6.256 1.00 39.78 111 SER A CA 1
ATOM 908 C C . SER A 1 111 ? 3.044 17.640 5.215 1.00 39.78 111 SER A C 1
ATOM 910 O O . SER A 1 111 ? 4.195 17.390 5.560 1.00 39.78 111 SER A O 1
ATOM 912 N N . GLU A 1 112 ? 2.640 17.856 3.966 1.00 34.56 112 GLU A N 1
ATOM 913 C CA . GLU A 1 112 ? 3.434 17.924 2.735 1.00 34.56 112 GLU A CA 1
ATOM 914 C C . GLU A 1 112 ? 3.870 16.584 2.106 1.00 34.56 112 GLU A C 1
ATOM 916 O O . GLU A 1 112 ? 4.481 15.742 2.766 1.00 34.56 112 GLU A O 1
ATOM 921 N N . PRO A 1 113 ? 3.626 16.387 0.789 1.00 38.94 113 PRO A N 1
ATOM 922 C CA . PRO A 1 113 ? 4.277 15.311 0.057 1.00 38.94 113 PRO A CA 1
ATOM 923 C C . PRO A 1 113 ? 5.782 15.548 0.148 1.00 38.94 113 PRO A C 1
ATOM 925 O O . PRO A 1 113 ? 6.276 16.613 -0.232 1.00 38.94 113 PRO A O 1
ATOM 928 N N . SER A 1 114 ? 6.515 14.571 0.680 1.00 43.25 114 SER A N 1
ATOM 929 C CA . SER A 1 114 ? 7.955 14.675 0.875 1.00 43.25 114 SER A CA 1
ATOM 930 C C . SER A 1 114 ? 8.643 14.975 -0.461 1.00 43.25 114 SER A C 1
ATOM 932 O O . SER A 1 114 ? 8.905 14.075 -1.263 1.00 43.25 114 SER A O 1
ATOM 934 N N . LYS A 1 115 ? 8.997 16.249 -0.679 1.00 46.59 115 LYS A N 1
ATOM 935 C CA . LYS A 1 115 ? 9.842 16.717 -1.794 1.00 46.59 115 LYS A CA 1
ATOM 936 C C . LYS A 1 115 ? 11.218 16.033 -1.817 1.00 46.59 115 LYS A C 1
ATOM 938 O O . LYS A 1 115 ? 11.902 16.071 -2.835 1.00 46.59 115 LYS A O 1
ATOM 943 N N . SER A 1 116 ? 11.563 15.327 -0.736 1.00 48.31 116 SER A N 1
ATOM 944 C CA . SER A 1 116 ? 12.738 14.466 -0.592 1.00 48.31 116 SER A CA 1
ATOM 945 C C . SER A 1 116 ? 12.923 13.469 -1.744 1.00 48.31 116 SER A C 1
ATOM 947 O O . SER A 1 116 ? 14.060 13.176 -2.096 1.00 48.31 116 SER A O 1
ATOM 949 N N . PHE A 1 117 ? 11.851 12.975 -2.382 1.00 46.75 117 PHE A N 1
ATOM 950 C CA . PHE A 1 117 ? 12.001 12.011 -3.481 1.00 46.75 117 PHE A CA 1
ATOM 951 C C . PHE A 1 117 ? 12.480 12.651 -4.796 1.00 46.75 117 PHE A C 1
ATOM 953 O O . PHE A 1 117 ? 13.316 12.060 -5.472 1.00 46.75 117 PHE A O 1
ATOM 960 N N . LEU A 1 118 ? 12.012 13.856 -5.154 1.00 45.06 118 LEU A N 1
ATOM 961 C CA . LEU A 1 118 ? 12.434 14.535 -6.394 1.00 45.06 118 LEU A CA 1
ATOM 962 C C . LEU A 1 118 ? 13.894 14.994 -6.334 1.00 45.06 118 LEU A C 1
ATOM 964 O O . LEU A 1 118 ? 14.606 14.891 -7.329 1.00 45.06 118 LEU A O 1
ATOM 968 N N . GLU A 1 119 ? 14.350 15.447 -5.167 1.00 46.88 119 GLU A N 1
ATOM 969 C CA . GLU A 1 119 ? 15.746 15.836 -4.943 1.00 46.88 119 GLU A CA 1
ATOM 970 C C . GLU A 1 119 ? 16.673 14.611 -4.996 1.00 46.88 119 GLU A C 1
ATOM 972 O O . GLU A 1 119 ? 17.695 14.625 -5.677 1.00 46.88 119 GLU A O 1
ATOM 977 N N . LYS A 1 120 ? 16.245 13.491 -4.398 1.00 47.38 120 LYS A N 1
ATOM 978 C CA . LYS A 1 120 ? 17.000 12.230 -4.394 1.00 47.38 120 LYS A CA 1
ATOM 979 C C . LYS A 1 120 ? 16.991 11.522 -5.755 1.00 47.38 120 LYS A C 1
ATOM 981 O O . LYS A 1 120 ? 17.968 10.875 -6.112 1.00 47.38 120 LYS A O 1
ATOM 986 N N . ALA A 1 121 ? 15.923 11.667 -6.537 1.00 42.22 121 ALA A N 1
ATOM 987 C CA . ALA A 1 121 ? 15.853 11.179 -7.914 1.00 42.22 121 ALA A CA 1
ATOM 988 C C . ALA A 1 121 ? 16.656 12.060 -8.888 1.00 42.22 121 ALA A C 1
ATOM 990 O O . ALA A 1 121 ? 17.239 11.537 -9.835 1.00 42.22 121 ALA A O 1
ATOM 991 N N . GLY A 1 122 ? 16.720 13.375 -8.646 1.00 44.72 122 GLY A N 1
ATOM 992 C CA . GLY A 1 122 ? 17.562 14.308 -9.398 1.00 44.72 122 GLY A CA 1
ATOM 993 C C . GLY A 1 122 ? 19.054 14.037 -9.208 1.00 44.72 122 GLY A C 1
ATOM 994 O O . GLY A 1 122 ? 19.797 14.058 -10.185 1.00 44.72 122 GLY A O 1
ATOM 995 N N . ASP A 1 123 ? 19.470 13.693 -7.988 1.00 45.50 123 ASP A N 1
ATOM 996 C CA . ASP A 1 123 ? 20.860 13.344 -7.663 1.00 45.50 123 ASP A CA 1
ATOM 997 C C . ASP A 1 123 ? 21.274 11.997 -8.291 1.00 45.50 123 ASP A C 1
ATOM 999 O O . ASP A 1 123 ? 22.335 11.875 -8.902 1.00 45.50 123 ASP A O 1
ATOM 1003 N N . VAL A 1 124 ? 20.373 11.004 -8.281 1.00 49.28 124 VAL A N 1
ATOM 1004 C CA . VAL A 1 124 ? 20.569 9.717 -8.978 1.00 49.28 124 VAL A CA 1
ATOM 1005 C C . VAL A 1 124 ? 20.593 9.891 -10.507 1.00 49.28 124 VAL A C 1
ATOM 1007 O O . VAL A 1 124 ? 21.374 9.233 -11.195 1.00 49.28 124 VAL A O 1
ATOM 1010 N N . ALA A 1 125 ? 19.782 10.795 -11.064 1.00 46.28 125 ALA A N 1
ATOM 1011 C CA . ALA A 1 125 ? 19.790 11.107 -12.496 1.00 46.28 125 ALA A CA 1
ATOM 1012 C C . ALA A 1 125 ? 21.030 11.918 -12.925 1.00 46.28 125 ALA A C 1
ATOM 1014 O O . ALA A 1 125 ? 21.539 11.725 -14.032 1.00 46.28 125 ALA A O 1
ATOM 1015 N N . ALA A 1 126 ? 21.542 12.802 -12.063 1.00 49.91 126 ALA A N 1
ATOM 1016 C CA . ALA A 1 126 ? 22.779 13.545 -12.293 1.00 49.91 126 ALA A CA 1
ATOM 1017 C C . ALA A 1 126 ? 24.009 12.621 -12.258 1.00 49.91 126 ALA A C 1
ATOM 1019 O O . ALA A 1 126 ? 24.883 12.730 -13.125 1.00 49.91 126 ALA A O 1
ATOM 1020 N N . ASP A 1 127 ? 24.036 11.656 -11.335 1.00 50.62 127 ASP A N 1
ATOM 1021 C CA . ASP A 1 127 ? 25.060 10.609 -11.282 1.00 50.62 127 ASP A CA 1
ATOM 1022 C C . ASP A 1 127 ? 25.014 9.720 -12.540 1.00 50.62 127 ASP A C 1
ATOM 1024 O O . ASP A 1 127 ? 26.044 9.486 -13.178 1.00 50.62 127 ASP A O 1
ATOM 1028 N N . PHE A 1 128 ? 23.811 9.365 -13.010 1.00 45.97 128 PHE A N 1
ATOM 1029 C CA . PHE A 1 128 ? 23.596 8.639 -14.268 1.00 45.97 128 PHE A CA 1
ATOM 1030 C C . PHE A 1 128 ? 24.093 9.420 -15.500 1.00 45.97 128 PHE A C 1
ATOM 1032 O O . PHE A 1 128 ? 24.806 8.873 -16.345 1.00 45.97 128 PHE A O 1
ATOM 1039 N N . GLY A 1 129 ? 23.803 10.724 -15.584 1.00 46.12 129 GLY A N 1
ATOM 1040 C CA . GLY A 1 129 ? 24.297 11.593 -16.658 1.00 46.12 129 GLY A CA 1
ATOM 1041 C C . GLY A 1 129 ? 25.823 11.747 -16.667 1.00 46.12 129 GLY A C 1
ATOM 1042 O O . GLY A 1 129 ? 26.425 11.896 -17.733 1.00 46.12 129 GLY A O 1
ATOM 1043 N N . SER A 1 130 ? 26.465 11.671 -15.499 1.00 47.62 130 SER A N 1
ATOM 1044 C CA . SER A 1 130 ? 27.925 11.709 -15.372 1.00 47.62 130 SER A CA 1
ATOM 1045 C C . SER A 1 130 ? 28.584 10.360 -15.710 1.00 47.62 130 SER A C 1
ATOM 1047 O O . SER A 1 130 ? 29.627 10.327 -16.373 1.00 47.62 130 SER A O 1
ATOM 1049 N N . GLY A 1 131 ? 27.940 9.246 -15.338 1.00 42.16 131 GLY A N 1
ATOM 1050 C CA . GLY A 1 131 ? 28.396 7.880 -15.597 1.00 42.16 131 GLY A CA 1
ATOM 1051 C C . GLY A 1 131 ? 28.324 7.492 -17.074 1.00 42.16 131 GLY A C 1
ATOM 1052 O O . GLY A 1 131 ? 29.283 6.937 -17.609 1.00 42.16 131 GLY A O 1
ATOM 1053 N N . VAL A 1 132 ? 27.247 7.873 -17.769 1.00 44.75 132 VAL A N 1
ATOM 1054 C CA . VAL A 1 132 ? 27.083 7.630 -19.215 1.00 44.75 132 VAL A CA 1
ATOM 1055 C C . VAL A 1 132 ? 28.085 8.451 -20.037 1.00 44.75 132 VAL A C 1
ATOM 1057 O O . VAL A 1 132 ? 28.686 7.931 -20.977 1.00 44.75 132 VAL A O 1
ATOM 1060 N N . LYS A 1 133 ? 28.360 9.705 -19.646 1.00 44.38 133 LYS A N 1
ATOM 1061 C CA . LYS A 1 133 ? 29.389 10.537 -20.298 1.00 44.38 133 LYS A CA 1
ATOM 1062 C C . LYS A 1 133 ? 30.802 9.987 -20.097 1.00 44.38 133 LYS A C 1
ATOM 1064 O O . LYS A 1 133 ? 31.593 9.996 -21.036 1.00 44.38 133 LYS A O 1
ATOM 1069 N N . LYS A 1 134 ? 31.123 9.466 -18.906 1.00 41.66 134 LYS A N 1
ATOM 1070 C CA . LYS A 1 134 ? 32.405 8.781 -18.660 1.00 41.66 134 LYS A CA 1
ATOM 1071 C C . LYS A 1 134 ? 32.535 7.488 -19.467 1.00 41.66 134 LYS A C 1
ATOM 1073 O O . LYS A 1 134 ? 33.610 7.228 -19.996 1.00 41.66 134 LYS A O 1
ATOM 1078 N N . ALA A 1 135 ? 31.460 6.712 -19.599 1.00 36.56 135 ALA A N 1
ATOM 1079 C CA . ALA A 1 135 ? 31.463 5.481 -20.387 1.00 36.56 135 ALA A CA 1
ATOM 1080 C C . ALA A 1 135 ? 31.671 5.741 -21.893 1.00 36.56 135 ALA A C 1
ATOM 1082 O O . ALA A 1 135 ? 32.441 5.018 -22.519 1.00 36.56 135 ALA A O 1
ATOM 1083 N N . LEU A 1 136 ? 31.085 6.806 -22.461 1.00 37.94 136 LEU A N 1
ATOM 1084 C CA . LEU A 1 136 ? 31.320 7.191 -23.865 1.00 37.94 136 LEU A CA 1
ATOM 1085 C C . LEU A 1 136 ? 32.778 7.604 -24.137 1.00 37.94 136 LEU A C 1
ATOM 1087 O O . LEU A 1 136 ? 33.351 7.227 -25.157 1.00 37.94 136 LEU A O 1
ATOM 1091 N N . VAL A 1 137 ? 33.404 8.333 -23.205 1.00 42.56 137 VAL A N 1
ATOM 1092 C CA . VAL A 1 137 ? 34.805 8.779 -23.329 1.00 42.56 137 VAL A CA 1
ATOM 1093 C C . VAL A 1 137 ? 35.790 7.608 -23.228 1.00 42.56 137 VAL A C 1
ATOM 1095 O O . VAL A 1 137 ? 36.808 7.608 -23.915 1.00 42.56 137 VAL A O 1
ATOM 1098 N N . ILE A 1 138 ? 35.481 6.587 -22.422 1.00 43.88 138 ILE A N 1
ATOM 1099 C CA . ILE A 1 138 ? 36.325 5.389 -22.260 1.00 43.88 138 ILE A CA 1
ATOM 1100 C C . ILE A 1 138 ? 36.295 4.489 -23.510 1.00 43.88 138 ILE A C 1
ATOM 1102 O O . ILE A 1 138 ? 37.277 3.801 -23.780 1.00 43.88 138 ILE A O 1
ATOM 1106 N N . TRP A 1 139 ? 35.220 4.528 -24.304 1.00 30.14 139 TRP A N 1
ATOM 1107 C CA . TRP A 1 139 ? 35.068 3.715 -25.520 1.00 30.14 139 TRP A CA 1
ATOM 1108 C C . TRP A 1 139 ? 35.302 4.475 -26.835 1.00 30.14 139 TRP A C 1
ATOM 1110 O O . TRP A 1 139 ? 35.123 3.902 -27.905 1.00 30.14 139 TRP A O 1
ATOM 1120 N N . GLY A 1 140 ? 35.756 5.732 -26.783 1.00 31.02 140 GLY A N 1
ATOM 1121 C CA . GLY A 1 140 ? 36.225 6.463 -27.966 1.00 31.02 140 GLY A CA 1
ATOM 1122 C C . GLY A 1 140 ? 35.156 6.742 -29.030 1.00 31.02 140 GLY A C 1
ATOM 1123 O O . GLY A 1 140 ? 35.499 6.892 -30.200 1.00 31.02 140 GLY A O 1
ATOM 1124 N N . ILE A 1 141 ? 33.881 6.818 -28.645 1.00 43.69 141 ILE A N 1
ATOM 1125 C CA . ILE A 1 141 ? 32.783 7.179 -29.551 1.00 43.69 141 ILE A CA 1
ATOM 1126 C C . ILE A 1 141 ? 32.353 8.609 -29.199 1.00 43.69 141 ILE A C 1
ATOM 1128 O O . ILE A 1 141 ? 31.881 8.851 -28.088 1.00 43.69 141 ILE A O 1
ATOM 1132 N N . HIS A 1 142 ? 32.606 9.550 -30.117 1.00 42.41 142 HIS A N 1
ATOM 1133 C CA . HIS A 1 142 ? 32.115 10.934 -30.058 1.00 42.41 142 HIS A CA 1
ATOM 1134 C C . HIS A 1 142 ? 30.681 11.023 -30.577 1.00 42.41 142 HIS A C 1
ATOM 1136 O O . HIS A 1 142 ? 30.397 10.360 -31.601 1.00 42.41 142 HIS A O 1
#

pLDDT: mean 73.49, std 19.94, range [30.14, 96.5]

Nearest PDB structures (foldseek):
  3o9o-assembly1_B  TM=8.660E-01  e=8.196E-03  Streptococcus agalactiae NEM316
  4j10-assembly1_A  TM=8.361E-01  e=7.292E-03  Bacillus anthracis str. Sterne
  4j7j-assembly1_A  TM=8.325E-01  e=9.766E-03  Bacillus anthracis str. Sterne
  4j7k-assembly1_A  TM=8.333E-01  e=9.766E-03  Bacillus anthracis str. Sterne

Solvent-accessible surface area (backbone atoms only — not comparable to full-atom values): 7953 Å² total; per-residue (Å²): 136,86,67,77,85,74,60,50,68,57,36,46,53,54,16,50,50,28,39,51,49,20,55,51,49,48,55,51,53,56,48,50,52,54,54,48,53,62,54,52,77,77,46,76,58,74,69,38,58,52,50,52,52,54,48,51,54,51,53,53,54,48,52,54,49,32,50,50,32,38,50,51,16,51,51,32,45,54,50,34,54,54,50,36,62,72,59,63,41,66,82,79,41,56,67,62,51,52,52,51,52,53,57,56,61,68,63,68,80,75,77,72,84,69,63,65,55,61,57,54,51,49,52,55,50,51,50,48,57,52,51,54,53,51,53,36,64,76,67,75,60,132

Secondary structure (DSSP, 8-state):
-PPPSS-HHHHHHHHHHHHHHHHHHHHHHHHHHHHHHHHHTT--SHHHHHHHHHHHHHHHHHHHHHHHHHHHHHHHHHHHHHHHHHTTGGGTSHHHHHHHHHHHHHTT---S--THHHHHHHHHHHHHHHHHHHHHHHTT--

Sequence (142 aa):
MTRIKVPIEVLLSVSDQFDHASNQLKMINENLLRQIFMLMSNWYGQRGDLFQTDFKTAYEQMNVTIERMHVISQELKGIAVRFMDADQLNEFMGEQRMELFTKLSTTNNISEPSKSFLEKAGDVAADFGSGVKKALVIWGIH